Protein AF-A0A9D3SHR3-F1 (afdb_monomer_lite)

Structure (mmCIF, N/CA/C/O backbone):
data_AF-A0A9D3SHR3-F1
#
_entry.id   AF-A0A9D3SHR3-F1
#
loop_
_atom_site.group_PDB
_atom_site.id
_atom_site.type_symbol
_atom_site.label_atom_id
_atom_site.label_alt_id
_atom_site.label_comp_id
_atom_site.label_asym_id
_atom_site.label_entity_id
_atom_site.label_seq_id
_atom_site.pdbx_PDB_ins_code
_atom_site.Cartn_x
_atom_site.Cartn_y
_atom_site.Cartn_z
_atom_site.occupancy
_atom_site.B_iso_or_equiv
_atom_site.auth_seq_id
_atom_site.auth_comp_id
_atom_site.auth_asym_id
_atom_site.auth_atom_id
_atom_site.pdbx_PDB_model_num
ATOM 1 N N . MET A 1 1 ? -2.251 15.908 2.650 1.00 82.44 1 MET A N 1
ATOM 2 C CA . MET A 1 1 ? -2.630 16.667 1.434 1.00 82.44 1 MET A CA 1
ATOM 3 C C . MET A 1 1 ? -1.436 17.316 0.736 1.00 82.44 1 MET A C 1
ATOM 5 O O . MET A 1 1 ? -1.204 16.956 -0.406 1.00 82.44 1 MET A O 1
ATOM 9 N N . LEU A 1 2 ? -0.629 18.175 1.380 1.00 94.06 2 LEU A N 1
ATOM 10 C CA . LEU A 1 2 ? 0.533 18.807 0.715 1.00 94.06 2 LEU A CA 1
ATOM 11 C C . LEU A 1 2 ? 1.486 17.798 0.054 1.00 94.06 2 LEU A C 1
ATOM 13 O O . LEU A 1 2 ? 1.793 17.941 -1.122 1.00 94.06 2 LEU A O 1
ATOM 17 N N . LEU A 1 3 ? 1.843 16.717 0.758 1.00 93.25 3 LEU A N 1
ATOM 18 C CA . LEU A 1 3 ? 2.685 15.651 0.200 1.00 93.25 3 LEU A CA 1
ATOM 19 C C . LEU A 1 3 ? 2.121 15.030 -1.093 1.00 93.25 3 LEU A C 1
ATOM 21 O O . LEU A 1 3 ? 2.897 14.655 -1.962 1.00 93.25 3 LEU A O 1
ATOM 25 N N . ASN A 1 4 ? 0.791 14.948 -1.251 1.00 92.19 4 ASN A N 1
ATOM 26 C CA . ASN A 1 4 ? 0.182 14.416 -2.481 1.00 92.19 4 ASN A CA 1
ATOM 27 C C . ASN A 1 4 ? 0.402 15.347 -3.662 1.00 92.19 4 ASN A C 1
ATOM 29 O O . ASN A 1 4 ? 0.772 14.902 -4.742 1.00 92.19 4 ASN A O 1
ATOM 33 N N . ILE A 1 5 ? 0.159 16.639 -3.441 1.00 95.69 5 ILE A N 1
ATOM 34 C CA . ILE A 1 5 ? 0.345 17.664 -4.463 1.00 95.69 5 ILE A CA 1
ATOM 35 C C . ILE A 1 5 ? 1.819 17.685 -4.868 1.00 95.69 5 ILE A C 1
ATOM 37 O O . ILE A 1 5 ? 2.129 17.617 -6.054 1.00 95.69 5 ILE A O 1
ATOM 41 N N . THR A 1 6 ? 2.728 17.678 -3.889 1.00 96.75 6 THR A N 1
ATOM 42 C CA . THR A 1 6 ? 4.171 17.607 -4.134 1.00 96.75 6 THR A CA 1
ATOM 43 C C . THR A 1 6 ? 4.546 16.363 -4.936 1.00 96.75 6 THR A C 1
ATOM 45 O O . THR A 1 6 ? 5.255 16.485 -5.930 1.00 96.75 6 THR A O 1
ATOM 48 N N . TRP A 1 7 ? 4.044 15.181 -4.566 1.00 97.00 7 TRP A N 1
ATOM 49 C CA . TRP A 1 7 ? 4.300 13.952 -5.318 1.00 97.00 7 TRP A CA 1
ATOM 50 C C . TRP A 1 7 ? 3.860 14.064 -6.786 1.00 97.00 7 TRP A C 1
ATOM 52 O O . TRP A 1 7 ? 4.655 13.759 -7.674 1.00 97.00 7 TRP A O 1
ATOM 62 N N . LEU A 1 8 ? 2.641 14.548 -7.052 1.00 94.88 8 LEU A N 1
ATOM 63 C CA . LEU A 1 8 ? 2.126 14.714 -8.416 1.00 94.88 8 LEU A CA 1
ATOM 64 C C . LEU A 1 8 ? 2.980 15.685 -9.242 1.00 94.88 8 LEU A C 1
ATOM 66 O O . LEU A 1 8 ? 3.275 15.411 -10.405 1.00 94.88 8 LEU A O 1
ATOM 70 N N . LEU A 1 9 ? 3.413 16.797 -8.643 1.00 97.56 9 LEU A N 1
ATOM 71 C CA . LEU A 1 9 ? 4.279 17.772 -9.308 1.00 97.56 9 LEU A CA 1
ATOM 72 C C . LEU A 1 9 ? 5.661 17.185 -9.622 1.00 97.56 9 LEU A C 1
ATOM 74 O O . LEU A 1 9 ? 6.145 17.340 -10.743 1.00 97.56 9 LEU A O 1
ATOM 78 N N . LEU A 1 10 ? 6.272 16.471 -8.671 1.00 97.25 10 LEU A N 1
ATOM 79 C CA . LEU A 1 10 ? 7.572 15.817 -8.859 1.00 97.25 10 LEU A CA 1
ATOM 80 C C . LEU A 1 10 ? 7.507 14.721 -9.927 1.00 97.25 10 LEU A C 1
ATOM 82 O O . LEU A 1 10 ? 8.393 14.644 -10.778 1.00 97.25 10 LEU A O 1
ATOM 86 N N . TRP A 1 11 ? 6.442 13.914 -9.923 1.00 94.38 11 TRP A N 1
ATOM 87 C CA . TRP A 1 11 ? 6.195 12.902 -10.948 1.00 94.38 11 TRP A CA 1
ATOM 88 C C . TRP A 1 11 ? 6.056 13.533 -12.335 1.00 94.38 11 TRP A C 1
ATOM 90 O O . TRP A 1 11 ? 6.708 13.099 -13.283 1.00 94.38 11 TRP A O 1
ATOM 100 N N . ASN A 1 12 ? 5.266 14.606 -12.452 1.00 95.88 12 ASN A N 1
ATOM 101 C CA . ASN A 1 12 ? 5.092 15.336 -13.708 1.00 95.88 12 ASN A CA 1
ATOM 102 C C . ASN A 1 12 ? 6.416 15.924 -14.230 1.00 95.88 12 ASN A C 1
ATOM 104 O O . ASN A 1 12 ? 6.679 15.903 -15.430 1.00 95.88 12 ASN A O 1
ATOM 108 N N . GLN A 1 13 ? 7.286 16.392 -13.331 1.00 96.50 13 GLN A N 1
ATOM 109 C CA . GLN A 1 13 ? 8.633 16.874 -13.660 1.00 96.50 13 GLN A CA 1
ATOM 110 C C . GLN A 1 13 ? 9.664 15.751 -13.877 1.00 96.50 13 GLN A C 1
ATOM 112 O O . GLN A 1 13 ? 10.836 16.039 -14.112 1.00 96.50 13 GLN A O 1
ATOM 117 N N . LYS A 1 14 ? 9.252 14.477 -13.821 1.00 94.25 14 LYS A N 1
ATOM 118 C CA . LYS A 1 14 ? 10.105 13.282 -13.948 1.00 94.25 14 LYS A CA 1
ATOM 119 C C . LYS A 1 14 ? 11.202 13.157 -12.879 1.00 94.25 14 LYS A C 1
ATOM 121 O O . LYS A 1 14 ? 12.184 12.443 -13.070 1.00 94.25 14 LYS A O 1
ATOM 126 N N . LEU A 1 15 ? 11.028 13.803 -11.728 1.00 96.56 15 LEU A N 1
ATOM 127 C CA . LEU A 1 15 ? 11.925 13.696 -10.578 1.00 96.56 15 LEU A CA 1
ATOM 128 C C . LEU A 1 15 ? 11.562 12.454 -9.747 1.00 96.56 15 LEU A C 1
ATOM 130 O O . LEU A 1 15 ? 10.932 12.557 -8.694 1.00 96.56 15 LEU A O 1
ATOM 134 N N . MET A 1 16 ? 11.954 11.269 -10.230 1.00 96.38 16 MET A N 1
ATOM 135 C CA . MET A 1 16 ? 11.465 9.986 -9.695 1.00 96.38 16 MET A CA 1
ATOM 136 C C . MET A 1 16 ? 11.948 9.680 -8.274 1.00 96.38 16 MET A C 1
ATOM 138 O O . MET A 1 16 ? 11.146 9.280 -7.436 1.00 96.38 16 MET A O 1
ATOM 142 N N . ILE A 1 17 ? 13.221 9.942 -7.952 1.00 97.00 17 IL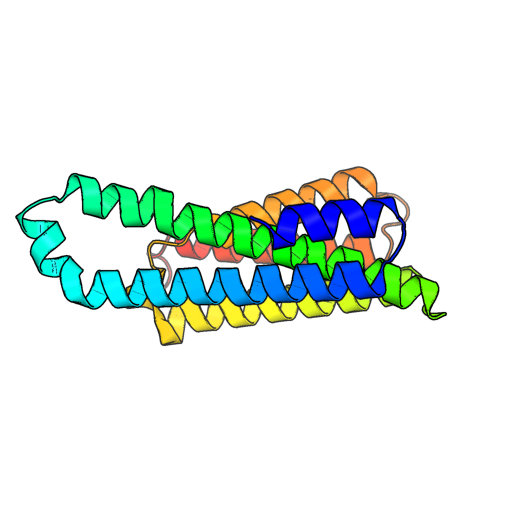E A N 1
ATOM 143 C CA . ILE A 1 17 ? 13.744 9.718 -6.591 1.00 97.00 17 ILE A CA 1
ATOM 144 C C . ILE A 1 17 ? 13.036 10.630 -5.565 1.00 97.00 17 ILE A C 1
ATOM 146 O O . ILE A 1 17 ? 12.510 10.110 -4.580 1.00 97.00 17 ILE A O 1
ATOM 150 N N . PRO A 1 18 ? 12.925 11.961 -5.776 1.00 97.06 18 PRO A N 1
ATOM 151 C CA . PRO A 1 18 ? 12.124 12.812 -4.892 1.00 97.06 18 PRO A CA 1
ATOM 152 C C . PRO A 1 18 ? 10.651 12.392 -4.798 1.00 97.06 18 PRO A C 1
ATOM 154 O O . PRO A 1 18 ? 10.064 12.442 -3.714 1.00 97.06 18 PRO A O 1
ATOM 157 N N . ALA A 1 19 ? 10.047 11.963 -5.912 1.00 97.31 19 ALA A N 1
ATOM 158 C CA . ALA A 1 19 ? 8.671 11.477 -5.931 1.00 97.31 19 ALA A CA 1
ATOM 159 C C . ALA A 1 19 ? 8.504 10.210 -5.073 1.00 97.31 19 ALA A C 1
ATOM 161 O O . ALA A 1 19 ? 7.527 10.110 -4.329 1.00 97.31 19 ALA A O 1
ATOM 162 N N . LEU A 1 20 ? 9.468 9.285 -5.121 1.00 97.31 20 LEU A N 1
ATOM 163 C CA . LEU A 1 20 ? 9.505 8.085 -4.285 1.00 97.31 20 LEU A CA 1
ATOM 164 C C . LEU A 1 20 ? 9.600 8.437 -2.795 1.00 97.31 20 LEU A C 1
ATOM 166 O O . LEU A 1 20 ? 8.847 7.892 -1.993 1.00 97.31 20 LEU A O 1
ATOM 170 N N . ILE A 1 21 ? 10.466 9.387 -2.424 1.00 97.38 21 ILE A N 1
ATOM 171 C CA . ILE A 1 21 ? 10.589 9.857 -1.034 1.00 97.38 21 ILE A CA 1
ATOM 172 C C . ILE A 1 21 ? 9.260 10.455 -0.550 1.00 97.38 21 ILE A C 1
ATOM 174 O O . ILE A 1 21 ? 8.805 10.142 0.550 1.00 97.38 21 ILE A O 1
ATOM 178 N N . CYS A 1 22 ? 8.599 11.277 -1.373 1.00 97.12 22 CYS A N 1
ATOM 179 C CA . CYS A 1 22 ? 7.294 11.844 -1.023 1.00 97.12 22 CYS A CA 1
ATOM 180 C C . CYS A 1 22 ? 6.229 10.761 -0.819 1.00 97.12 22 CYS A C 1
ATOM 182 O O . CYS A 1 22 ? 5.469 10.838 0.144 1.00 97.12 22 CYS A O 1
ATOM 184 N N . LEU A 1 23 ? 6.187 9.746 -1.685 1.00 97.44 23 LEU A N 1
ATOM 185 C CA . LEU A 1 23 ? 5.277 8.609 -1.543 1.00 97.44 23 LEU A CA 1
ATOM 186 C C . LEU A 1 23 ? 5.546 7.806 -0.265 1.00 97.44 23 LEU A C 1
ATOM 188 O O . LEU A 1 23 ? 4.609 7.544 0.485 1.00 97.44 23 LEU A O 1
ATOM 192 N N . ALA A 1 24 ? 6.810 7.517 0.051 1.00 96.50 24 ALA A N 1
ATOM 193 C CA . ALA A 1 24 ? 7.177 6.834 1.290 1.00 96.50 24 ALA A CA 1
ATOM 194 C C . ALA A 1 24 ? 6.717 7.611 2.540 1.00 96.50 24 ALA A C 1
ATOM 196 O O . ALA A 1 24 ? 6.196 7.019 3.485 1.00 96.50 24 ALA A O 1
ATOM 197 N N . LEU A 1 25 ? 6.827 8.946 2.533 1.00 97.06 25 LEU A N 1
ATOM 198 C CA . LEU A 1 25 ? 6.306 9.795 3.611 1.00 97.06 25 LEU A CA 1
ATOM 199 C C . LEU A 1 25 ? 4.770 9.771 3.692 1.00 97.06 25 LEU A C 1
ATOM 201 O O . LEU A 1 25 ? 4.215 9.787 4.792 1.00 97.06 25 LEU A O 1
ATOM 205 N N . ILE A 1 26 ? 4.066 9.718 2.555 1.00 96.75 26 ILE A N 1
ATOM 206 C CA . ILE A 1 26 ? 2.600 9.570 2.527 1.00 96.75 26 ILE A CA 1
ATOM 207 C C . ILE A 1 26 ? 2.193 8.240 3.161 1.00 96.75 26 ILE A C 1
ATOM 209 O O . ILE A 1 26 ? 1.304 8.220 4.012 1.00 96.75 26 ILE A O 1
ATOM 213 N N . VAL A 1 27 ? 2.860 7.148 2.791 1.00 95.81 27 VAL A N 1
ATOM 214 C CA . VAL A 1 27 ? 2.597 5.814 3.344 1.00 95.81 27 VAL A CA 1
ATOM 215 C C . VAL A 1 27 ? 2.850 5.801 4.849 1.00 95.81 27 VAL A C 1
ATOM 217 O O . VAL A 1 27 ? 1.967 5.433 5.623 1.00 95.81 27 VAL A O 1
ATOM 220 N N . PHE A 1 28 ? 4.014 6.293 5.282 1.00 94.69 28 PHE A N 1
ATOM 221 C CA . PHE A 1 28 ? 4.378 6.371 6.696 1.00 94.69 28 PHE A CA 1
ATOM 222 C C . PHE A 1 28 ? 3.355 7.168 7.515 1.00 94.69 28 PHE A C 1
ATOM 224 O O . PHE A 1 28 ? 2.861 6.697 8.539 1.00 94.69 28 PHE A O 1
ATOM 231 N N . THR A 1 29 ? 2.979 8.358 7.042 1.00 95.69 29 THR A N 1
ATOM 232 C CA . THR A 1 29 ? 1.983 9.188 7.734 1.00 95.69 29 THR A CA 1
ATOM 233 C C . THR A 1 29 ? 0.591 8.559 7.726 1.00 95.69 29 THR A C 1
ATOM 235 O O . THR A 1 29 ? -0.129 8.695 8.711 1.00 95.69 29 THR A O 1
ATOM 238 N N . SER A 1 30 ? 0.219 7.813 6.683 1.00 94.81 30 SER A N 1
ATOM 239 C CA . SER A 1 30 ? -1.061 7.095 6.629 1.00 94.81 30 SER A CA 1
ATOM 240 C C . SER A 1 30 ? -1.121 5.954 7.646 1.00 94.81 30 SER A C 1
ATOM 242 O O . SER A 1 30 ? -2.121 5.824 8.349 1.00 94.81 30 SER A O 1
ATOM 244 N N . TYR A 1 31 ? -0.040 5.186 7.819 1.00 91.50 31 TYR A N 1
ATOM 245 C CA . TYR A 1 31 ? 0.029 4.169 8.873 1.00 91.50 31 TYR A CA 1
ATOM 246 C C . TYR A 1 31 ? -0.028 4.774 10.281 1.00 91.50 31 TYR A C 1
ATOM 248 O O . TYR A 1 31 ? -0.719 4.234 11.146 1.00 91.50 31 TYR A O 1
ATOM 256 N N . LEU A 1 32 ? 0.608 5.931 10.508 1.00 93.44 32 LEU A N 1
ATOM 257 C CA . LEU A 1 32 ? 0.456 6.665 11.770 1.00 93.44 32 LEU A CA 1
ATOM 258 C C . LEU A 1 32 ? -0.996 7.098 12.012 1.00 93.44 32 LEU A C 1
ATOM 260 O O . LEU A 1 32 ? -1.475 6.997 13.139 1.00 93.44 32 LEU A O 1
ATOM 264 N N . LEU A 1 33 ? -1.718 7.542 10.978 1.00 94.00 33 LEU A N 1
ATOM 265 C CA . LEU A 1 33 ? -3.135 7.898 11.105 1.00 94.00 33 LEU A CA 1
ATOM 266 C C . LEU A 1 33 ? -4.001 6.696 11.497 1.00 94.00 33 LEU A C 1
ATOM 268 O O . LEU A 1 33 ? -4.876 6.848 12.350 1.00 94.00 33 LEU A O 1
ATOM 272 N N . ILE A 1 34 ? -3.744 5.508 10.935 1.00 91.44 34 ILE A N 1
ATOM 273 C CA . ILE A 1 34 ? -4.424 4.270 11.354 1.00 91.44 34 ILE A CA 1
ATOM 274 C C . ILE A 1 34 ? -4.130 3.997 12.829 1.00 91.44 34 ILE A C 1
ATOM 276 O O . ILE A 1 34 ? -5.058 3.819 13.615 1.00 91.44 34 ILE A O 1
ATOM 280 N N . PHE A 1 35 ? -2.855 4.037 13.223 1.00 90.25 35 PHE A N 1
ATOM 281 C CA . PHE A 1 35 ? -2.441 3.798 14.603 1.00 90.25 35 PHE A CA 1
ATOM 282 C C . PHE A 1 35 ? -3.129 4.753 15.589 1.00 90.25 35 PHE A C 1
ATOM 284 O O . PHE A 1 35 ? -3.775 4.302 16.536 1.00 90.25 35 PHE A O 1
ATOM 291 N N . PHE A 1 36 ? -3.063 6.065 15.350 1.00 92.00 36 PHE A N 1
ATOM 292 C CA . PHE A 1 36 ? -3.706 7.053 16.218 1.00 92.00 36 PHE A CA 1
ATOM 293 C C . PHE A 1 36 ? -5.232 6.921 16.226 1.00 92.00 36 PHE A C 1
ATOM 295 O O . PHE A 1 36 ? -5.844 7.082 17.282 1.00 92.00 36 PHE A O 1
ATOM 302 N N . SER A 1 37 ? -5.851 6.577 15.091 1.00 91.88 37 SER A N 1
ATOM 303 C CA . SER A 1 37 ? -7.290 6.300 15.027 1.00 91.88 37 SER A CA 1
ATOM 304 C C . SER A 1 37 ? -7.671 5.106 15.905 1.00 91.88 37 SER A C 1
ATOM 306 O O . SER A 1 37 ? -8.621 5.198 16.682 1.00 91.88 37 SER A O 1
ATOM 308 N N . CYS A 1 38 ? -6.911 4.011 15.846 1.00 88.44 38 CYS A N 1
ATOM 309 C CA . CYS A 1 38 ? -7.124 2.838 16.691 1.00 88.44 38 CYS A CA 1
ATOM 310 C C . CYS A 1 38 ? -6.931 3.158 18.182 1.00 88.44 38 CYS A C 1
ATOM 312 O O . CYS A 1 38 ? -7.771 2.777 18.996 1.00 88.44 38 CYS A O 1
ATOM 314 N N . VAL A 1 39 ? -5.870 3.886 18.551 1.00 89.62 39 VAL A N 1
ATOM 315 C CA . VAL A 1 39 ? -5.597 4.280 19.947 1.00 89.62 39 VAL A CA 1
ATOM 316 C C . VAL A 1 39 ? -6.698 5.185 20.502 1.00 89.62 39 VAL A C 1
ATOM 318 O O . VAL A 1 39 ? -7.206 4.938 21.596 1.00 89.62 39 VAL A O 1
ATOM 321 N N . GLY A 1 40 ? -7.121 6.201 19.745 1.00 89.62 40 GLY A N 1
ATOM 322 C CA . GLY 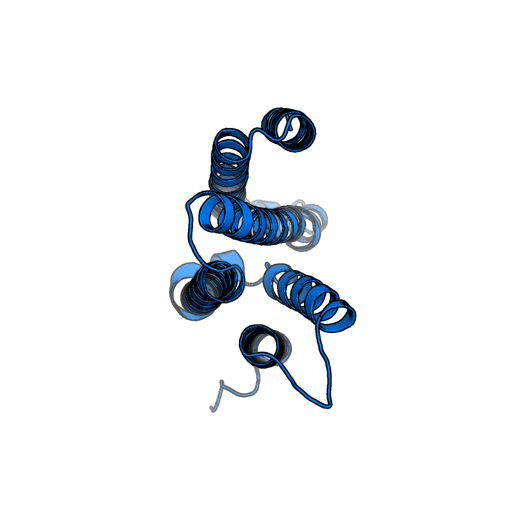A 1 40 ? -8.213 7.087 20.156 1.00 89.62 40 GLY A CA 1
ATOM 323 C C . GLY A 1 40 ? -9.529 6.331 20.343 1.00 89.62 40 GLY A C 1
ATOM 324 O O . GLY A 1 40 ? -10.261 6.569 21.307 1.00 89.62 40 GLY A O 1
ATOM 325 N N . LEU A 1 41 ? -9.801 5.357 19.472 1.00 88.75 41 LEU A N 1
ATOM 326 C CA . LEU A 1 41 ? -10.995 4.528 19.575 1.00 88.75 41 LEU A CA 1
ATOM 327 C C . LEU A 1 41 ? -10.954 3.575 20.769 1.00 88.75 41 LEU A C 1
ATOM 329 O O . LEU A 1 41 ? -11.989 3.325 21.377 1.00 88.75 41 LEU A O 1
ATOM 333 N N . GLN A 1 42 ? -9.780 3.081 21.156 1.00 86.62 42 GLN A N 1
ATOM 334 C CA . GLN A 1 42 ? -9.651 2.322 22.398 1.00 86.62 42 GLN A CA 1
ATOM 335 C C . GLN A 1 42 ? -9.935 3.172 23.634 1.00 86.62 42 GLN A C 1
ATOM 337 O O . GLN A 1 42 ? -10.625 2.711 24.540 1.00 86.62 42 GLN A O 1
ATOM 342 N N . ALA A 1 43 ? -9.436 4.407 23.665 1.00 89.75 43 ALA A N 1
ATOM 343 C CA . ALA A 1 43 ? -9.619 5.298 24.805 1.00 89.75 43 ALA A CA 1
ATOM 344 C C . ALA A 1 43 ? -11.087 5.724 24.993 1.00 89.75 43 ALA A C 1
ATOM 346 O O . ALA A 1 43 ? -11.556 5.842 26.123 1.00 89.75 43 ALA A O 1
ATOM 347 N N . HIS A 1 44 ? -11.826 5.928 23.896 1.00 91.25 44 HIS A N 1
ATOM 348 C CA . HIS A 1 44 ? -13.178 6.503 23.934 1.00 91.25 44 HIS A CA 1
ATOM 349 C C . HIS A 1 44 ? -14.293 5.564 23.448 1.00 91.25 44 HIS A C 1
ATOM 351 O O . HIS A 1 44 ? -15.467 5.932 23.485 1.00 91.25 44 HIS A O 1
ATOM 357 N N . GLY A 1 45 ? -13.968 4.340 23.028 1.00 87.19 45 GLY A N 1
ATOM 358 C CA . GLY A 1 45 ? -14.906 3.424 22.373 1.00 87.19 45 GLY A CA 1
ATOM 359 C C . GLY A 1 45 ? -16.097 3.022 23.239 1.00 87.19 45 GLY A C 1
ATOM 360 O O . GLY A 1 45 ? -17.219 2.968 22.742 1.00 87.19 45 GLY A O 1
ATOM 361 N N . ALA A 1 46 ? -15.895 2.802 24.543 1.00 90.81 46 ALA A N 1
ATOM 362 C CA . ALA A 1 46 ? -16.989 2.466 25.461 1.00 90.81 46 ALA A CA 1
ATOM 363 C C . ALA A 1 46 ? -17.996 3.619 25.604 1.00 90.81 46 ALA A C 1
ATOM 365 O O . ALA A 1 46 ? -19.207 3.396 25.575 1.00 90.81 46 ALA A O 1
ATOM 366 N N . TRP A 1 47 ? -17.493 4.853 25.698 1.00 94.50 47 TRP A N 1
ATOM 367 C CA . TRP A 1 47 ? -18.326 6.049 25.781 1.00 94.50 47 TRP A CA 1
ATOM 368 C C . TRP A 1 47 ? -19.069 6.307 24.465 1.00 94.50 47 TRP A C 1
ATOM 370 O O . TRP A 1 47 ? -20.275 6.554 24.486 1.00 94.50 47 TRP A O 1
ATOM 380 N N . LEU A 1 48 ? -18.385 6.163 23.323 1.00 91.88 48 LEU A N 1
ATOM 381 C CA . LEU A 1 48 ? -18.991 6.277 21.993 1.00 91.88 48 LEU A CA 1
ATOM 382 C C . LEU A 1 48 ? -20.076 5.223 21.774 1.00 91.88 48 LEU A C 1
ATOM 384 O O . LEU A 1 48 ? -21.147 5.546 21.279 1.00 91.88 48 LEU A O 1
ATOM 388 N N . LYS A 1 49 ? -19.856 3.979 22.205 1.00 91.75 49 LYS A N 1
ATOM 389 C CA . LYS A 1 49 ? -20.856 2.912 22.077 1.00 91.75 49 LYS A CA 1
ATOM 390 C C . LYS A 1 49 ? -22.150 3.227 22.832 1.00 91.75 49 LYS A C 1
ATOM 392 O O . LYS A 1 49 ? -23.220 2.858 22.361 1.00 91.75 49 LYS A O 1
ATOM 397 N N . GLN A 1 50 ? -22.053 3.882 23.990 1.00 95.12 50 GLN A N 1
ATOM 398 C CA . GLN A 1 50 ? -23.213 4.234 24.814 1.00 95.12 50 GLN A CA 1
ATOM 399 C C . GLN A 1 50 ? -23.924 5.504 24.332 1.00 95.12 50 GLN A C 1
ATOM 401 O O . GLN A 1 50 ? -25.150 5.541 24.332 1.00 95.12 50 GLN A O 1
ATOM 406 N N . ASN A 1 51 ? -23.170 6.530 23.926 1.00 95.62 51 ASN A N 1
ATOM 407 C CA . ASN A 1 51 ? -23.722 7.863 23.657 1.00 95.62 51 ASN A CA 1
ATOM 408 C C . ASN A 1 51 ? -23.898 8.158 22.157 1.00 95.62 51 ASN A C 1
ATOM 410 O O . ASN A 1 51 ? -24.831 8.860 21.780 1.00 95.62 51 ASN A O 1
ATOM 414 N N . HIS A 1 52 ? -23.032 7.611 21.298 1.00 94.69 52 HIS A N 1
ATOM 415 C CA . HIS A 1 52 ? -22.978 7.899 19.858 1.00 94.69 52 HIS A CA 1
ATOM 416 C C . HIS A 1 52 ? -22.665 6.639 19.018 1.00 94.69 52 HIS A C 1
ATOM 418 O O . HIS A 1 52 ? -21.639 6.574 18.333 1.00 94.69 52 HIS A O 1
ATOM 424 N N . PRO A 1 53 ? -23.533 5.608 19.037 1.00 91.69 53 PRO A N 1
ATOM 425 C CA . PRO A 1 53 ? -23.275 4.343 18.340 1.00 91.69 53 PRO A CA 1
ATOM 426 C C . PRO A 1 53 ? -23.177 4.501 16.813 1.00 91.69 53 PRO A C 1
ATOM 428 O O . PRO A 1 53 ? -22.432 3.763 16.166 1.00 91.69 53 PRO A O 1
ATOM 431 N N . THR A 1 54 ? -23.881 5.477 16.233 1.00 93.62 54 THR A N 1
ATOM 432 C CA . THR A 1 54 ? -23.779 5.800 14.802 1.00 93.62 54 THR A CA 1
ATOM 433 C C . THR A 1 54 ? -22.398 6.345 14.452 1.00 93.62 54 THR A C 1
ATOM 435 O O . THR A 1 54 ? -21.796 5.894 13.482 1.00 93.62 54 THR A O 1
ATOM 438 N N . ASP A 1 55 ? -21.855 7.250 15.269 1.00 92.56 55 ASP A N 1
ATOM 439 C CA . ASP A 1 55 ? -20.525 7.823 15.039 1.00 92.56 55 ASP A CA 1
ATOM 440 C C . ASP A 1 55 ? -19.444 6.751 15.181 1.00 92.56 55 ASP A C 1
ATOM 442 O O . ASP A 1 55 ? -18.518 6.690 14.373 1.00 92.56 55 ASP A O 1
ATOM 446 N N . LEU A 1 56 ? -19.603 5.840 16.148 1.00 90.69 56 LEU A N 1
ATOM 447 C CA . LEU A 1 56 ? -18.741 4.670 16.293 1.00 90.69 56 LEU A CA 1
ATOM 448 C C . LEU A 1 56 ? -18.743 3.802 15.023 1.00 90.69 56 LEU A C 1
ATOM 450 O O . LEU A 1 56 ? -17.680 3.411 14.539 1.00 90.69 56 LEU A O 1
ATOM 454 N N . CYS A 1 57 ? -19.922 3.541 14.452 1.00 89.69 57 CYS A N 1
ATOM 455 C CA . CYS A 1 57 ? -20.054 2.821 13.186 1.00 89.69 57 CYS A CA 1
ATOM 456 C C . CYS A 1 57 ? -19.356 3.563 12.034 1.00 89.69 57 CYS A C 1
ATOM 458 O O . CYS A 1 57 ? -18.571 2.960 11.302 1.00 89.69 57 CYS A O 1
ATOM 460 N N . CYS A 1 58 ? -19.560 4.878 11.908 1.00 92.12 58 CYS A N 1
ATOM 461 C CA . CYS A 1 58 ? -18.895 5.706 10.901 1.00 92.12 58 CYS A CA 1
ATOM 462 C C . CYS A 1 58 ? -17.365 5.680 11.039 1.00 92.12 58 CYS A C 1
ATOM 464 O O . CYS A 1 58 ? -16.657 5.619 10.033 1.00 92.12 58 CYS A O 1
ATOM 466 N N . ILE A 1 59 ? -16.832 5.684 12.264 1.00 91.50 59 ILE A N 1
ATOM 467 C CA . ILE A 1 59 ? -15.386 5.588 12.498 1.00 91.50 59 ILE A CA 1
ATOM 468 C C . ILE A 1 59 ? -14.845 4.248 11.985 1.00 91.50 59 ILE A C 1
ATOM 470 O O . ILE A 1 59 ? -13.853 4.237 11.253 1.00 91.50 59 ILE A O 1
ATOM 474 N N . TYR A 1 60 ? -15.505 3.135 12.313 1.00 87.44 60 TYR A N 1
ATOM 475 C CA . TYR A 1 60 ? -15.093 1.814 11.834 1.00 87.44 60 TYR A CA 1
ATOM 476 C C . TYR A 1 60 ? -15.217 1.690 10.311 1.00 87.44 60 TYR A C 1
ATOM 478 O O . TYR A 1 60 ? -14.243 1.377 9.627 1.00 87.44 60 TYR A O 1
ATOM 486 N N . VAL A 1 61 ? -16.403 1.952 9.760 1.00 88.50 61 VAL A N 1
ATOM 487 C CA . VAL A 1 61 ? -16.734 1.643 8.360 1.00 88.50 61 VAL A CA 1
ATOM 488 C C . VAL A 1 61 ? -16.170 2.669 7.382 1.00 88.50 61 VAL A C 1
ATOM 490 O O . VAL A 1 61 ? -15.754 2.289 6.294 1.00 88.50 61 VAL A O 1
ATOM 493 N N . LEU A 1 62 ? -16.133 3.956 7.739 1.00 92.50 62 LEU A N 1
ATOM 494 C CA . LEU A 1 62 ? -15.715 5.018 6.818 1.00 92.50 62 LEU A CA 1
ATOM 495 C C . LEU A 1 62 ? -14.309 5.524 7.122 1.00 92.50 62 LEU A C 1
ATOM 497 O O . LEU A 1 62 ? -13.475 5.571 6.222 1.00 92.50 62 LEU A O 1
ATOM 501 N N . VAL A 1 63 ? -14.019 5.894 8.372 1.00 93.38 63 VAL A N 1
ATOM 502 C CA . VAL A 1 63 ? -12.750 6.568 8.697 1.00 93.38 63 VAL A CA 1
ATOM 503 C C . VAL A 1 63 ? -11.577 5.596 8.616 1.00 93.38 63 VAL A C 1
ATOM 505 O O . VAL A 1 63 ? -10.666 5.804 7.818 1.00 93.38 63 VAL A O 1
ATOM 508 N N . GLN A 1 64 ? -11.595 4.513 9.394 1.00 93.25 64 GLN A N 1
ATOM 509 C CA . GLN A 1 64 ? -10.474 3.569 9.442 1.00 93.25 64 GLN A CA 1
ATOM 510 C C . GLN A 1 64 ? -10.275 2.849 8.106 1.00 93.25 64 GLN A C 1
ATOM 512 O O . GLN A 1 64 ? -9.156 2.785 7.600 1.00 93.25 64 GLN A O 1
ATOM 517 N N . ASN A 1 65 ? -11.361 2.380 7.489 1.00 94.25 65 ASN A N 1
ATOM 518 C CA . ASN A 1 65 ? -11.312 1.766 6.162 1.00 94.25 65 ASN A CA 1
ATOM 519 C C . ASN A 1 65 ? -10.914 2.759 5.062 1.00 94.25 65 ASN A C 1
ATOM 521 O O . ASN A 1 65 ? -10.214 2.371 4.127 1.00 94.25 65 ASN A O 1
ATOM 525 N N . GLY A 1 66 ? -11.310 4.030 5.154 1.00 95.44 66 GLY A N 1
ATOM 526 C CA . GLY A 1 66 ? -10.892 5.071 4.214 1.00 95.44 66 GLY A CA 1
ATOM 527 C C . GLY A 1 66 ? -9.392 5.346 4.296 1.00 95.44 66 GLY A C 1
ATOM 528 O O . GLY A 1 66 ? -8.708 5.354 3.271 1.00 95.44 66 GLY A O 1
ATOM 529 N N . ILE A 1 67 ? -8.856 5.487 5.513 1.00 95.25 67 ILE A N 1
ATOM 530 C CA . ILE A 1 67 ? -7.412 5.655 5.730 1.00 95.25 67 ILE A CA 1
ATOM 531 C C . ILE A 1 67 ? -6.659 4.413 5.243 1.00 95.25 67 ILE A C 1
ATOM 533 O O . ILE A 1 67 ? -5.666 4.558 4.538 1.00 95.25 67 ILE A O 1
ATOM 537 N N . ALA A 1 68 ? -7.137 3.205 5.552 1.00 95.25 68 ALA A N 1
ATOM 538 C CA . ALA A 1 68 ? -6.506 1.966 5.105 1.00 95.25 68 ALA A CA 1
ATOM 539 C C . ALA A 1 68 ? -6.526 1.807 3.582 1.00 95.25 68 ALA A C 1
ATOM 541 O O . ALA A 1 68 ? -5.494 1.498 2.998 1.00 95.25 68 ALA A O 1
ATOM 542 N N . THR A 1 69 ? -7.650 2.120 2.929 1.00 97.06 69 THR A N 1
ATOM 543 C CA . THR A 1 69 ? -7.754 2.147 1.459 1.00 97.06 69 THR A CA 1
ATOM 544 C C . THR A 1 69 ? -6.664 3.033 0.869 1.00 97.06 69 THR A C 1
ATOM 546 O O . THR A 1 69 ? -5.945 2.645 -0.052 1.00 97.06 69 THR A O 1
ATOM 549 N N . TYR A 1 70 ? -6.532 4.236 1.424 1.00 96.75 70 TYR A N 1
ATOM 550 C CA . TYR A 1 70 ? -5.583 5.225 0.952 1.00 96.75 70 TYR A CA 1
ATOM 551 C C . TYR A 1 70 ? -4.125 4.834 1.249 1.00 96.75 70 TYR A C 1
ATOM 553 O O . TYR A 1 70 ? -3.262 4.983 0.381 1.00 96.75 70 TYR A O 1
ATOM 561 N N . ALA A 1 71 ? -3.849 4.269 2.427 1.00 96.56 71 ALA A N 1
ATOM 562 C CA . ALA A 1 71 ? -2.542 3.726 2.787 1.00 96.56 71 ALA A CA 1
ATOM 563 C C . ALA A 1 71 ? -2.129 2.617 1.809 1.00 96.56 71 ALA A C 1
ATOM 565 O O . ALA A 1 71 ? -1.085 2.721 1.175 1.00 96.56 71 ALA A O 1
ATOM 566 N N . THR A 1 72 ? -2.987 1.619 1.584 1.00 97.50 72 THR A N 1
ATOM 567 C CA . THR A 1 72 ? -2.714 0.515 0.654 1.00 97.50 72 THR A CA 1
ATOM 568 C C . THR A 1 72 ? -2.497 1.011 -0.775 1.00 97.50 72 THR A C 1
ATOM 570 O O . THR A 1 72 ? -1.539 0.606 -1.433 1.00 97.50 72 THR A O 1
ATOM 573 N N . TRP A 1 73 ? -3.337 1.929 -1.261 1.00 97.69 73 TRP A N 1
ATOM 574 C CA . TRP A 1 73 ? -3.184 2.491 -2.604 1.00 97.69 73 TRP A CA 1
ATOM 575 C C . TRP A 1 73 ? -1.860 3.245 -2.772 1.00 97.69 73 TRP A C 1
ATOM 577 O O . TRP A 1 73 ? -1.163 3.085 -3.774 1.00 97.69 73 TRP A O 1
ATOM 587 N N . THR A 1 74 ? -1.487 4.058 -1.784 1.00 97.25 74 THR A N 1
ATOM 588 C CA . THR A 1 74 ? -0.239 4.832 -1.830 1.00 97.25 74 THR A CA 1
ATOM 589 C C . THR A 1 74 ? 0.995 3.959 -1.644 1.00 97.25 74 THR A C 1
ATOM 591 O O . THR A 1 74 ? 2.021 4.237 -2.262 1.00 97.25 74 THR A O 1
ATOM 594 N N . THR A 1 75 ? 0.897 2.855 -0.907 1.00 97.94 75 THR A N 1
ATOM 595 C CA . THR A 1 75 ? 1.928 1.815 -0.855 1.00 97.94 75 THR A CA 1
ATOM 596 C C . THR A 1 75 ? 2.155 1.196 -2.229 1.00 97.94 75 THR A C 1
ATOM 598 O O . THR A 1 75 ? 3.283 1.183 -2.717 1.00 97.94 75 THR A O 1
ATOM 601 N N . ILE A 1 76 ? 1.089 0.801 -2.929 1.00 98.06 76 ILE A N 1
ATOM 602 C CA . ILE A 1 76 ? 1.194 0.275 -4.297 1.00 98.06 76 ILE A CA 1
ATOM 603 C C . ILE A 1 76 ? 1.813 1.322 -5.237 1.00 98.06 76 ILE A C 1
ATOM 605 O O . ILE A 1 76 ? 2.724 1.003 -6.000 1.00 98.06 76 ILE A O 1
ATOM 609 N N . ALA A 1 77 ? 1.396 2.589 -5.147 1.00 97.62 77 ALA A N 1
ATOM 610 C CA . ALA A 1 77 ? 2.005 3.675 -5.916 1.00 97.62 77 ALA A CA 1
ATOM 611 C C . ALA A 1 77 ? 3.502 3.863 -5.592 1.00 97.62 77 ALA A C 1
ATOM 613 O O . ALA A 1 77 ? 4.297 4.120 -6.497 1.00 97.62 77 ALA A O 1
ATOM 614 N N . THR A 1 78 ? 3.899 3.697 -4.325 1.00 98.31 78 THR A N 1
ATOM 615 C CA . THR A 1 78 ? 5.303 3.725 -3.876 1.00 98.31 78 THR A CA 1
ATOM 616 C C . THR A 1 78 ? 6.105 2.615 -4.542 1.00 98.31 78 THR A C 1
ATOM 618 O O . THR A 1 78 ? 7.168 2.883 -5.094 1.00 98.31 78 THR A O 1
ATOM 621 N N . LEU A 1 79 ? 5.578 1.390 -4.560 1.00 98.19 79 LEU A N 1
ATOM 622 C CA . LEU A 1 79 ? 6.231 0.232 -5.170 1.00 98.19 79 LEU A CA 1
ATOM 623 C C . LEU A 1 79 ? 6.330 0.347 -6.696 1.00 98.19 79 LEU A C 1
ATOM 625 O O . LEU A 1 79 ? 7.351 -0.032 -7.270 1.00 98.19 79 LEU A O 1
ATOM 629 N N . LEU A 1 80 ? 5.321 0.919 -7.358 1.00 96.88 80 LEU A N 1
ATOM 630 C CA . LEU A 1 80 ? 5.382 1.232 -8.789 1.00 96.88 80 LEU A CA 1
ATOM 631 C C . LEU A 1 80 ? 6.452 2.289 -9.089 1.00 96.88 80 LEU A C 1
ATOM 633 O O . LEU A 1 80 ? 7.230 2.137 -10.029 1.00 96.88 80 LEU A O 1
ATOM 637 N N . ASN A 1 81 ? 6.533 3.345 -8.277 1.00 97.81 81 ASN A N 1
ATOM 638 C CA . ASN A 1 81 ? 7.567 4.370 -8.421 1.00 97.81 81 ASN A CA 1
ATOM 639 C C . ASN A 1 81 ? 8.966 3.790 -8.155 1.00 97.81 81 ASN A C 1
ATOM 641 O O . ASN A 1 81 ? 9.903 4.058 -8.903 1.00 97.81 81 ASN A O 1
ATOM 645 N N . LEU A 1 82 ? 9.094 2.909 -7.160 1.00 97.75 82 LEU A N 1
ATOM 646 C CA . LEU A 1 82 ? 10.327 2.173 -6.894 1.00 97.75 82 LEU A CA 1
ATOM 647 C C . LEU A 1 82 ? 10.759 1.344 -8.109 1.00 97.75 82 LEU A C 1
ATOM 649 O O . LEU A 1 82 ? 11.932 1.386 -8.463 1.00 97.75 82 LEU A O 1
ATOM 653 N N . THR A 1 83 ? 9.835 0.650 -8.786 1.00 97.38 83 THR A N 1
ATOM 654 C CA . THR A 1 83 ? 10.146 -0.069 -10.033 1.00 97.38 83 THR A CA 1
ATOM 655 C C . THR A 1 83 ? 10.762 0.868 -11.074 1.00 97.38 83 THR A C 1
ATOM 657 O O . THR A 1 83 ? 11.791 0.530 -11.652 1.00 97.38 83 THR A O 1
ATOM 660 N N . VAL A 1 84 ? 10.186 2.060 -11.272 1.00 96.94 84 VAL A N 1
ATOM 661 C CA . VAL A 1 84 ? 10.715 3.070 -12.208 1.00 96.94 84 VAL A CA 1
ATOM 662 C C . VAL A 1 84 ? 12.104 3.553 -11.787 1.00 96.94 84 VAL A C 1
ATOM 664 O O . VAL A 1 84 ? 13.005 3.647 -12.616 1.00 96.94 84 VAL A O 1
ATOM 667 N N . VAL A 1 85 ? 12.311 3.841 -10.500 1.00 97.31 85 VAL A N 1
ATOM 668 C CA . VAL A 1 85 ? 13.617 4.269 -9.980 1.00 97.31 85 VAL A CA 1
ATOM 669 C C . VAL A 1 85 ? 14.675 3.178 -10.164 1.00 97.31 85 VAL A C 1
ATOM 671 O O . VAL A 1 85 ? 15.800 3.494 -10.543 1.00 97.31 85 VAL A O 1
ATOM 674 N N . LEU A 1 86 ? 14.346 1.908 -9.918 1.00 96.94 86 LEU A N 1
ATOM 675 C CA . LEU A 1 86 ? 15.274 0.789 -10.107 1.00 96.94 86 LEU A CA 1
ATOM 676 C C . LEU A 1 86 ? 15.638 0.592 -11.584 1.00 96.94 86 LEU A C 1
ATOM 678 O O . LEU A 1 86 ? 16.811 0.386 -11.890 1.00 96.94 86 LEU A O 1
ATOM 682 N N . ASP A 1 87 ? 14.661 0.709 -12.485 1.00 95.38 87 ASP A N 1
ATOM 683 C CA . ASP A 1 87 ? 14.863 0.604 -13.935 1.00 95.38 87 ASP A CA 1
ATOM 684 C C . ASP A 1 87 ? 15.809 1.698 -14.462 1.00 95.38 87 ASP A C 1
ATOM 686 O O . ASP A 1 87 ? 16.809 1.413 -15.123 1.00 95.38 87 ASP A O 1
ATOM 690 N N . ILE A 1 88 ? 15.594 2.954 -14.049 1.00 93.19 88 ILE A N 1
ATOM 691 C CA . ILE A 1 88 ? 16.482 4.080 -14.396 1.00 93.19 88 ILE A CA 1
ATOM 692 C C . ILE A 1 88 ? 17.909 3.867 -13.853 1.00 93.19 88 ILE A C 1
ATOM 694 O O . ILE A 1 88 ? 18.875 4.335 -14.454 1.00 93.19 88 ILE A O 1
ATOM 698 N N . ASN A 1 89 ? 18.067 3.133 -12.747 1.00 87.19 89 ASN A N 1
ATOM 699 C CA . ASN A 1 89 ? 19.361 2.808 -12.139 1.00 87.19 89 ASN A CA 1
ATOM 700 C C . ASN A 1 89 ? 19.973 1.491 -12.658 1.00 87.19 89 ASN A C 1
ATOM 702 O O . ASN A 1 89 ? 20.744 0.842 -11.953 1.00 87.19 89 ASN A O 1
ATOM 706 N N . SER A 1 90 ? 19.704 1.130 -13.917 1.00 90.56 90 SER A N 1
ATOM 707 C CA . SER A 1 90 ? 20.314 -0.002 -14.642 1.00 90.56 90 SER A CA 1
ATOM 708 C C . SER A 1 90 ? 19.824 -1.403 -14.249 1.00 90.56 90 SER A C 1
ATOM 710 O O . SER A 1 90 ? 20.424 -2.398 -14.662 1.00 90.56 90 SER A O 1
ATOM 712 N N . MET A 1 91 ? 18.741 -1.528 -13.478 1.00 95.12 91 MET A N 1
ATOM 713 C CA . MET A 1 91 ? 18.087 -2.823 -13.270 1.00 95.12 91 MET A CA 1
ATOM 714 C C . MET A 1 91 ? 17.179 -3.144 -14.460 1.00 95.12 91 MET A C 1
ATOM 716 O O . MET A 1 91 ? 16.509 -2.260 -14.970 1.00 95.12 91 MET A O 1
ATOM 720 N N . SER A 1 92 ? 17.099 -4.406 -14.897 1.00 95.88 92 SER A N 1
ATOM 721 C CA . SER A 1 92 ? 16.135 -4.756 -15.949 1.00 95.88 92 SER A CA 1
ATOM 722 C C . SER A 1 92 ? 14.688 -4.543 -15.468 1.00 95.88 92 SER A C 1
ATOM 724 O O . SER A 1 92 ? 14.397 -4.857 -14.305 1.00 95.88 92 SER A O 1
ATOM 726 N N . PRO A 1 93 ? 13.751 -4.119 -16.343 1.00 92.88 93 PRO A N 1
ATOM 727 C CA . PRO A 1 93 ? 12.355 -3.884 -15.965 1.00 92.88 93 PRO A CA 1
ATOM 728 C C . PRO A 1 93 ? 11.718 -5.089 -15.265 1.00 92.88 93 PRO A C 1
ATOM 730 O O . PRO A 1 93 ? 11.009 -4.960 -14.265 1.00 92.88 93 PRO A O 1
ATOM 733 N N . THR A 1 94 ? 12.030 -6.296 -15.746 1.00 94.38 94 THR A N 1
ATOM 734 C CA . THR A 1 94 ? 11.525 -7.541 -15.166 1.00 94.38 94 THR A CA 1
ATOM 735 C C . THR A 1 94 ? 12.033 -7.743 -13.741 1.00 94.38 94 THR A C 1
ATOM 737 O O . THR A 1 94 ? 11.254 -8.147 -12.882 1.00 94.38 94 THR A O 1
ATOM 740 N N . ASN A 1 95 ? 13.309 -7.463 -13.457 1.00 96.75 95 ASN A N 1
ATOM 741 C CA . ASN A 1 95 ? 13.866 -7.604 -12.109 1.00 96.75 95 ASN A CA 1
ATOM 742 C C . ASN A 1 95 ? 13.356 -6.502 -11.174 1.00 96.75 95 ASN A C 1
ATOM 744 O O . ASN A 1 95 ? 12.966 -6.810 -10.051 1.00 96.75 95 ASN A O 1
ATOM 748 N N . ALA A 1 96 ? 13.267 -5.260 -11.653 1.00 97.12 96 ALA A N 1
ATOM 749 C CA . ALA A 1 96 ? 12.732 -4.136 -10.890 1.00 97.12 96 ALA A CA 1
ATOM 750 C C . ALA A 1 96 ? 11.284 -4.388 -10.438 1.00 97.12 96 ALA A C 1
ATOM 752 O O . ALA A 1 96 ? 10.946 -4.193 -9.270 1.00 97.12 96 ALA A O 1
ATOM 753 N N . ALA A 1 97 ? 10.435 -4.901 -11.332 1.00 96.06 97 ALA A N 1
ATOM 754 C CA . ALA A 1 97 ? 9.062 -5.258 -10.988 1.00 96.06 97 ALA A CA 1
ATOM 755 C C . ALA A 1 97 ? 8.988 -6.494 -10.073 1.00 96.06 97 ALA A C 1
ATOM 757 O O . ALA A 1 97 ? 8.135 -6.540 -9.191 1.00 96.06 97 ALA A O 1
ATOM 758 N N . THR A 1 98 ? 9.896 -7.470 -10.216 1.00 97.00 98 THR A N 1
ATOM 759 C CA . THR A 1 98 ? 9.991 -8.592 -9.265 1.00 97.00 98 THR A CA 1
ATOM 760 C C . THR A 1 98 ? 10.307 -8.098 -7.852 1.00 97.00 98 THR A C 1
ATOM 762 O O . THR A 1 98 ? 9.667 -8.554 -6.912 1.00 97.00 98 THR A O 1
ATOM 765 N N . VAL A 1 99 ? 11.238 -7.149 -7.688 1.00 97.94 99 VAL A N 1
ATOM 766 C CA . VAL A 1 99 ? 11.552 -6.556 -6.375 1.00 97.94 99 VAL A CA 1
ATOM 767 C C . VAL A 1 99 ? 10.302 -5.931 -5.755 1.00 97.94 99 VAL A C 1
ATOM 769 O O . VAL A 1 99 ? 9.967 -6.245 -4.615 1.00 97.94 99 VAL A O 1
ATOM 772 N N . SER A 1 100 ? 9.570 -5.113 -6.514 1.00 97.75 100 SER A N 1
ATOM 773 C CA . SER A 1 100 ? 8.335 -4.490 -6.028 1.00 97.75 100 SER A CA 1
ATOM 774 C C . SER A 1 100 ? 7.237 -5.507 -5.690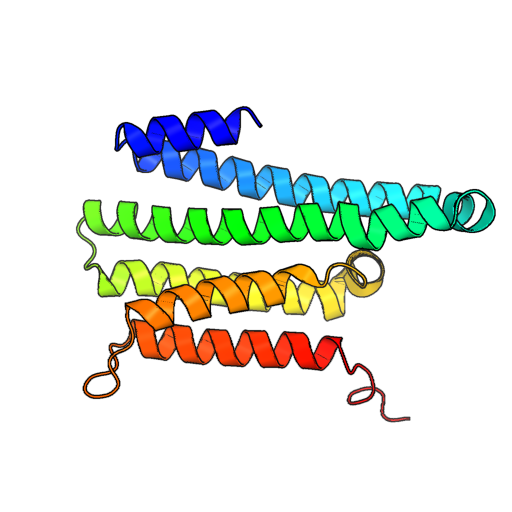 1.00 97.75 100 SER A C 1
ATOM 776 O O . SER A 1 100 ? 6.551 -5.337 -4.687 1.00 97.75 100 SER A O 1
ATOM 778 N N . LEU A 1 101 ? 7.089 -6.591 -6.459 1.00 97.56 101 LEU A N 1
ATOM 779 C CA . LEU A 1 101 ? 6.136 -7.668 -6.149 1.00 97.56 101 LEU A CA 1
ATOM 780 C C . LEU A 1 101 ? 6.537 -8.472 -4.905 1.00 97.56 101 LEU A C 1
ATOM 782 O O . LEU A 1 101 ? 5.668 -8.828 -4.114 1.00 97.56 101 LEU A O 1
ATOM 786 N N . CYS A 1 102 ? 7.833 -8.721 -4.691 1.00 98.19 102 CYS A N 1
ATOM 787 C CA . CYS A 1 102 ? 8.332 -9.337 -3.460 1.00 98.19 102 CYS A CA 1
ATOM 788 C C . CYS A 1 102 ? 8.047 -8.463 -2.234 1.00 98.19 102 CYS A C 1
ATOM 790 O O . CYS A 1 102 ? 7.647 -8.985 -1.196 1.00 98.19 102 CYS A O 1
ATOM 792 N N . LEU A 1 103 ? 8.234 -7.144 -2.351 1.00 98.12 103 LEU A N 1
ATOM 793 C CA . LEU A 1 103 ? 7.909 -6.202 -1.280 1.00 98.12 103 LEU A CA 1
ATOM 794 C C . LEU A 1 103 ? 6.405 -6.170 -1.003 1.00 98.12 103 LEU A C 1
ATOM 796 O O . LEU A 1 103 ? 6.017 -6.267 0.156 1.00 98.12 103 LEU A O 1
ATOM 800 N N . LEU A 1 104 ? 5.565 -6.138 -2.044 1.00 97.94 104 LEU A N 1
ATOM 801 C CA . LEU A 1 104 ? 4.114 -6.219 -1.870 1.00 97.94 104 LEU A CA 1
ATOM 802 C C . LEU A 1 104 ? 3.716 -7.526 -1.172 1.00 97.94 104 LEU A C 1
ATOM 804 O O . LEU A 1 104 ? 2.957 -7.494 -0.213 1.00 97.94 104 LEU A O 1
ATOM 808 N N . LEU A 1 105 ? 4.257 -8.672 -1.599 1.00 97.88 105 LEU A N 1
ATOM 809 C CA . LEU A 1 105 ? 4.019 -9.961 -0.942 1.00 97.88 105 LEU A CA 1
ATOM 810 C C . LEU A 1 105 ? 4.399 -9.917 0.544 1.00 97.88 105 LEU A C 1
ATOM 812 O O . LEU A 1 105 ? 3.615 -10.355 1.386 1.00 97.88 105 LEU A O 1
ATOM 816 N N . LEU A 1 106 ? 5.581 -9.384 0.866 1.00 97.62 106 LEU A N 1
ATOM 817 C CA . LEU A 1 106 ? 6.039 -9.246 2.245 1.00 97.62 106 LEU A CA 1
ATOM 818 C C . LEU A 1 106 ? 5.068 -8.390 3.065 1.00 97.62 106 LEU A C 1
ATOM 820 O O . LEU A 1 106 ? 4.689 -8.791 4.160 1.00 97.62 106 LEU A O 1
ATOM 824 N N . GLU A 1 107 ? 4.632 -7.250 2.535 1.00 95.69 107 GLU A N 1
ATOM 825 C CA . GLU A 1 107 ? 3.674 -6.368 3.204 1.00 95.69 107 GLU A CA 1
ATOM 826 C C . GLU A 1 107 ? 2.312 -7.036 3.415 1.00 95.69 107 GLU A C 1
ATOM 828 O O . GLU A 1 107 ? 1.749 -6.911 4.500 1.00 95.69 107 GLU A O 1
ATOM 833 N N . VAL A 1 108 ? 1.801 -7.793 2.435 1.00 95.38 108 VAL A N 1
ATOM 834 C CA . VAL A 1 108 ? 0.542 -8.546 2.579 1.00 95.38 108 VAL A CA 1
ATOM 835 C C . VAL A 1 108 ? 0.658 -9.608 3.673 1.00 95.38 108 VAL A C 1
ATOM 837 O O . VAL A 1 108 ? -0.253 -9.737 4.490 1.00 95.38 108 VAL A O 1
ATOM 840 N N . ILE A 1 109 ? 1.772 -10.345 3.724 1.00 95.00 109 ILE A N 1
ATOM 841 C CA . ILE A 1 109 ? 2.019 -11.351 4.769 1.00 95.00 109 ILE A CA 1
ATOM 842 C C . ILE A 1 109 ? 2.138 -10.681 6.139 1.00 95.00 109 ILE A C 1
ATOM 844 O O . ILE A 1 109 ? 1.499 -11.120 7.092 1.00 95.00 109 ILE A O 1
ATOM 848 N N . VAL A 1 110 ? 2.932 -9.613 6.249 1.00 93.44 110 VAL A N 1
ATOM 849 C CA . VAL A 1 110 ? 3.108 -8.869 7.504 1.00 93.44 110 VAL A CA 1
ATOM 850 C C . VAL A 1 110 ? 1.771 -8.317 7.982 1.00 93.44 110 VAL A C 1
ATOM 852 O O . VAL A 1 110 ? 1.446 -8.467 9.157 1.00 93.44 110 VAL A O 1
ATOM 855 N N . TRP A 1 111 ? 0.968 -7.738 7.087 1.00 92.25 111 TRP A N 1
ATOM 856 C CA . TRP A 1 111 ? -0.365 -7.252 7.422 1.00 92.25 111 TRP A CA 1
ATOM 857 C C . TRP A 1 111 ? -1.274 -8.383 7.907 1.00 92.25 111 TRP A C 1
ATOM 859 O O . TRP A 1 111 ? -1.858 -8.250 8.978 1.00 92.25 111 TRP A O 1
ATOM 869 N N . PHE A 1 112 ? -1.327 -9.514 7.192 1.00 90.81 112 PHE A N 1
ATOM 870 C CA . PHE A 1 112 ? -2.113 -10.687 7.592 1.00 90.81 112 PHE A CA 1
ATOM 871 C C . PHE A 1 112 ? -1.710 -11.204 8.984 1.00 90.81 112 PHE A C 1
ATOM 873 O O . PHE A 1 112 ? -2.561 -11.526 9.811 1.00 90.81 112 PHE A O 1
ATOM 880 N N . VAL A 1 113 ? -0.411 -11.247 9.290 1.00 89.94 113 VAL A N 1
ATOM 881 C CA . VAL A 1 113 ? 0.072 -11.668 10.613 1.00 89.94 113 VAL A CA 1
ATOM 882 C C . VAL A 1 113 ? -0.306 -10.652 11.693 1.00 89.94 113 VAL A C 1
ATOM 884 O O . VAL A 1 113 ? -0.797 -11.033 12.756 1.00 89.94 113 VAL A O 1
ATOM 887 N N . LEU A 1 114 ? -0.097 -9.358 11.437 1.00 87.00 114 LEU A N 1
ATOM 888 C CA . LEU A 1 114 ? -0.427 -8.299 12.391 1.00 87.00 114 LEU A CA 1
ATOM 889 C C . LEU A 1 114 ? -1.925 -8.261 12.693 1.00 87.00 114 LEU A C 1
ATOM 891 O O . LEU A 1 114 ? -2.300 -8.119 13.858 1.00 87.00 114 LEU A O 1
ATOM 895 N N . GLU A 1 115 ? -2.769 -8.408 11.673 1.00 86.56 115 GLU A N 1
ATOM 896 C CA . GLU A 1 115 ? -4.218 -8.340 11.837 1.00 86.56 115 GLU A CA 1
ATOM 897 C C . GLU A 1 115 ? -4.797 -9.569 12.545 1.00 86.56 115 GLU A C 1
ATOM 899 O O . GLU A 1 115 ? -5.744 -9.404 13.302 1.00 86.56 115 GLU A O 1
ATOM 904 N N . ASN A 1 116 ? -4.236 -10.770 12.356 1.00 84.50 116 ASN A N 1
ATOM 905 C CA . ASN A 1 116 ? -4.793 -11.992 12.950 1.00 84.50 116 ASN A CA 1
ATOM 906 C C . ASN A 1 116 ? -4.186 -12.333 14.316 1.00 84.50 116 ASN A C 1
ATOM 908 O O . ASN A 1 116 ? -4.863 -12.931 15.142 1.00 84.50 116 ASN A O 1
ATOM 912 N N . PHE A 1 117 ? -2.924 -11.971 14.577 1.00 82.50 117 PHE A N 1
ATOM 913 C CA . PHE A 1 117 ? -2.221 -12.442 15.779 1.00 82.50 117 PHE A CA 1
ATOM 914 C C . PHE A 1 117 ? -1.798 -11.337 16.748 1.00 82.50 117 PHE A C 1
ATOM 916 O O . PHE A 1 117 ? -1.647 -11.607 17.938 1.00 82.50 117 PHE A O 1
ATOM 923 N N . VAL A 1 118 ? -1.569 -10.105 16.278 1.00 76.50 118 VAL A N 1
ATOM 924 C CA . VAL A 1 118 ? -0.928 -9.061 17.105 1.00 76.50 118 VAL A CA 1
ATOM 925 C C . VAL A 1 118 ? -1.911 -7.975 17.532 1.00 76.50 118 VAL A C 1
ATOM 927 O O . VAL A 1 118 ? -1.938 -7.592 18.700 1.00 76.50 118 VAL A O 1
ATOM 930 N N . ILE A 1 119 ? -2.714 -7.462 16.600 1.00 76.00 119 ILE A N 1
ATOM 931 C CA . ILE A 1 119 ? -3.551 -6.268 16.798 1.00 76.00 119 ILE A CA 1
ATOM 932 C C . ILE A 1 119 ? -5.026 -6.540 16.465 1.00 76.00 119 ILE A C 1
ATOM 934 O O . ILE A 1 119 ? -5.796 -5.613 16.215 1.00 76.00 119 ILE A O 1
ATOM 938 N N . GLU A 1 120 ? -5.430 -7.812 16.483 1.00 70.06 120 GLU A N 1
ATOM 939 C CA . GLU A 1 120 ? -6.750 -8.307 16.070 1.00 70.06 120 GLU A CA 1
ATOM 940 C C . GLU A 1 120 ? -7.905 -7.443 16.592 1.00 70.06 120 GLU A C 1
ATOM 942 O O . GLU A 1 120 ? -8.746 -6.972 15.826 1.00 70.06 120 GLU A O 1
ATOM 947 N N . LYS A 1 121 ? -7.884 -7.111 17.887 1.00 67.88 121 LYS A N 1
ATOM 948 C CA . LYS A 1 121 ? -8.936 -6.322 18.546 1.00 67.88 121 LYS A CA 1
ATOM 949 C C . LYS A 1 121 ? -9.099 -4.904 17.990 1.00 67.88 121 LYS A C 1
ATOM 951 O O . LYS A 1 121 ? -10.175 -4.326 18.128 1.00 67.88 121 LYS A O 1
ATOM 956 N N . HIS A 1 122 ? -8.058 -4.321 17.398 1.00 66.56 122 HIS A N 1
ATOM 957 C CA . HIS A 1 122 ? -8.060 -2.926 16.949 1.00 66.56 122 HIS A CA 1
ATOM 958 C C . HIS A 1 122 ? -8.260 -2.778 15.447 1.00 66.56 122 HIS A C 1
ATOM 960 O O . HIS A 1 122 ? -8.736 -1.728 15.017 1.00 66.56 122 HIS A O 1
ATOM 966 N N . VAL A 1 123 ? -7.887 -3.789 14.659 1.00 74.00 123 VAL A N 1
ATOM 967 C CA . VAL A 1 123 ? -7.946 -3.738 13.188 1.00 74.00 123 VAL A CA 1
ATOM 968 C C . VAL A 1 123 ? -9.028 -4.639 12.593 1.00 74.00 123 VAL A C 1
ATOM 970 O O . VAL A 1 123 ? -9.192 -4.660 11.373 1.00 74.00 123 VAL A O 1
ATOM 973 N N . HIS A 1 124 ? -9.823 -5.314 13.433 1.00 75.00 124 HIS A N 1
ATOM 974 C CA . HIS A 1 124 ? -10.896 -6.228 13.020 1.00 75.00 124 HIS A CA 1
ATOM 975 C C . HIS A 1 124 ? -11.850 -5.635 11.971 1.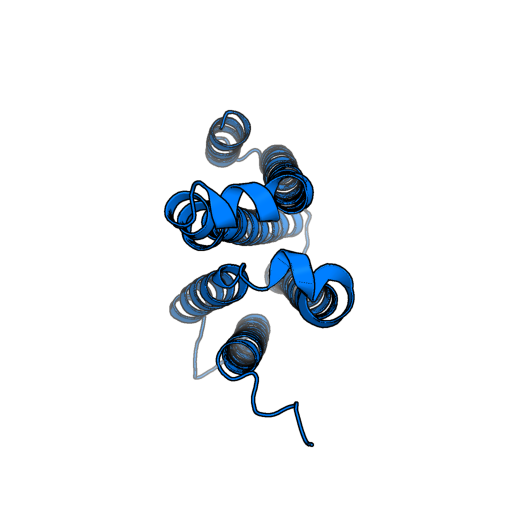00 75.00 124 HIS A C 1
ATOM 977 O O . HIS A 1 124 ? -12.327 -6.352 11.093 1.00 75.00 124 HIS A O 1
ATOM 983 N N . TYR A 1 125 ? -12.087 -4.322 11.993 1.00 82.12 125 TYR A N 1
ATOM 984 C CA . TYR A 1 125 ? -12.988 -3.658 11.046 1.00 82.12 125 TYR A CA 1
ATOM 985 C C . TYR A 1 125 ? -12.306 -3.132 9.775 1.00 82.12 125 TYR A C 1
ATOM 987 O O . TYR A 1 125 ? -13.003 -2.730 8.850 1.00 82.12 125 TYR A O 1
ATOM 995 N N . ILE A 1 126 ? -10.971 -3.141 9.689 1.00 88.38 126 ILE A N 1
ATOM 996 C CA . ILE A 1 126 ? -10.207 -2.622 8.542 1.00 88.38 126 ILE A CA 1
ATOM 997 C C . ILE A 1 126 ? -10.155 -3.655 7.411 1.00 88.38 126 ILE A C 1
ATOM 999 O O . ILE A 1 126 ? -9.164 -4.366 7.278 1.00 88.38 126 ILE A O 1
ATOM 1003 N N . MET A 1 127 ? -11.212 -3.767 6.608 1.00 87.69 127 MET A N 1
ATOM 1004 C CA . MET A 1 127 ? -11.352 -4.790 5.560 1.00 87.69 127 MET A CA 1
ATOM 1005 C C . MET A 1 127 ? -10.846 -4.353 4.183 1.00 87.69 127 MET A C 1
ATOM 1007 O O . MET A 1 127 ? -10.600 -5.201 3.330 1.00 87.69 127 MET A O 1
ATOM 1011 N N . THR A 1 128 ? -10.688 -3.051 3.944 1.00 94.25 128 THR A N 1
ATOM 1012 C CA . THR A 1 128 ? -10.425 -2.488 2.607 1.00 94.25 128 THR A CA 1
ATOM 1013 C C . THR A 1 128 ? -9.034 -2.758 2.036 1.00 94.25 128 THR A C 1
ATOM 1015 O O . THR A 1 128 ? -8.852 -2.598 0.831 1.00 94.25 128 THR A O 1
ATOM 1018 N N . VAL A 1 129 ? -8.076 -3.226 2.842 1.00 95.31 129 VAL A N 1
ATOM 1019 C CA . VAL A 1 129 ? -6.708 -3.538 2.385 1.00 95.31 129 VAL A CA 1
ATOM 1020 C C . VAL A 1 129 ? -6.726 -4.573 1.252 1.00 95.31 129 VAL A C 1
ATOM 1022 O O . VAL A 1 129 ? -6.193 -4.320 0.170 1.00 95.31 129 VAL A O 1
ATOM 1025 N N . TYR A 1 130 ? -7.400 -5.712 1.450 1.00 95.56 130 TYR A N 1
ATOM 1026 C CA . TYR A 1 130 ? -7.439 -6.781 0.446 1.00 95.56 130 TYR A CA 1
ATOM 1027 C C . TYR A 1 130 ? -8.196 -6.400 -0.835 1.00 95.56 130 TYR A C 1
ATOM 1029 O O . TYR A 1 130 ? -7.626 -6.594 -1.909 1.00 95.56 130 TYR A O 1
ATOM 1037 N N . PRO A 1 131 ? -9.407 -5.803 -0.789 1.00 96.69 131 PRO A N 1
ATOM 1038 C CA . PRO A 1 131 ? -10.080 -5.296 -1.984 1.00 96.69 131 PRO A CA 1
ATOM 1039 C C . PRO A 1 131 ? -9.221 -4.344 -2.823 1.00 96.69 131 PRO A C 1
ATOM 1041 O O . PRO A 1 131 ? -9.241 -4.431 -4.050 1.00 96.69 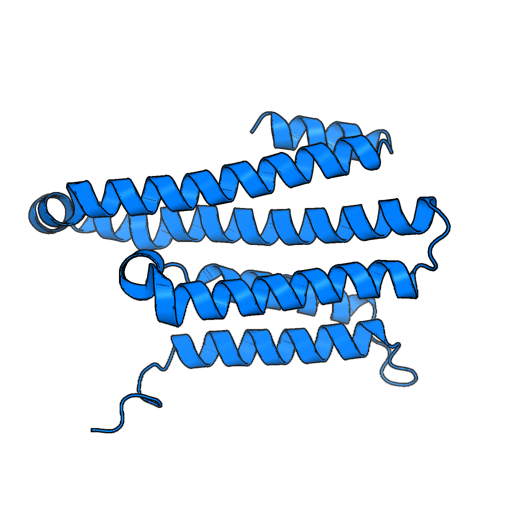131 PRO A O 1
ATOM 1044 N N . VAL A 1 132 ? -8.432 -3.468 -2.191 1.00 97.81 132 VAL A N 1
ATOM 1045 C CA . VAL A 1 132 ? -7.542 -2.544 -2.912 1.00 97.81 132 VAL A CA 1
ATOM 1046 C C . VAL A 1 132 ? -6.406 -3.290 -3.611 1.00 97.81 132 VAL A C 1
ATOM 1048 O O . VAL A 1 132 ? -6.131 -3.013 -4.779 1.00 97.81 132 VAL A O 1
ATOM 1051 N N . ILE A 1 133 ? -5.778 -4.260 -2.941 1.00 97.44 133 ILE A N 1
ATOM 1052 C CA . ILE A 1 133 ? -4.736 -5.106 -3.546 1.00 97.44 133 ILE A CA 1
ATOM 1053 C C . ILE A 1 133 ? -5.310 -5.909 -4.717 1.00 97.44 133 ILE A C 1
ATOM 1055 O O . ILE A 1 133 ? -4.722 -5.924 -5.799 1.00 97.44 133 ILE A O 1
ATOM 1059 N N . ILE A 1 134 ? -6.481 -6.526 -4.527 1.00 97.94 134 ILE A N 1
ATOM 1060 C CA . ILE A 1 134 ? -7.199 -7.286 -5.557 1.00 97.94 134 ILE A CA 1
ATOM 1061 C C . ILE A 1 134 ? -7.466 -6.397 -6.770 1.00 97.94 134 ILE A C 1
ATOM 1063 O O . ILE A 1 134 ? -7.152 -6.782 -7.896 1.00 97.94 134 ILE A O 1
ATOM 1067 N N . PHE A 1 135 ? -7.997 -5.194 -6.552 1.00 97.88 135 PHE A N 1
ATOM 1068 C CA . PHE A 1 135 ? -8.287 -4.244 -7.620 1.00 97.88 135 PHE A CA 1
ATOM 1069 C C . PHE A 1 135 ? -7.019 -3.830 -8.379 1.00 97.88 135 PHE A C 1
ATOM 1071 O O . PHE A 1 135 ? -6.996 -3.869 -9.610 1.00 97.88 135 PHE A O 1
ATOM 1078 N N . ALA A 1 136 ? -5.941 -3.496 -7.668 1.00 96.38 136 ALA A N 1
ATOM 1079 C CA . ALA A 1 136 ? -4.685 -3.080 -8.283 1.00 96.38 136 ALA A CA 1
ATOM 1080 C C . ALA A 1 136 ? -4.016 -4.202 -9.094 1.00 96.38 136 ALA A C 1
ATOM 1082 O O . ALA A 1 136 ? -3.600 -3.974 -10.233 1.00 96.38 136 ALA A O 1
ATOM 1083 N N . LEU A 1 137 ? -3.945 -5.420 -8.548 1.00 96.62 137 LEU A N 1
ATOM 1084 C CA . LEU A 1 137 ? -3.368 -6.575 -9.242 1.00 96.62 137 LEU A CA 1
ATOM 1085 C C . LEU A 1 137 ? -4.227 -7.006 -10.432 1.00 96.62 137 LEU A C 1
ATOM 1087 O O . LEU A 1 137 ? -3.679 -7.291 -11.495 1.00 96.62 137 LEU A O 1
ATOM 1091 N N . SER A 1 138 ? -5.555 -6.978 -10.298 1.00 96.50 138 SER A N 1
ATOM 1092 C CA . SER A 1 138 ? -6.474 -7.240 -11.414 1.00 96.50 138 SER A CA 1
ATOM 1093 C C . SER A 1 138 ? -6.278 -6.224 -12.539 1.00 96.50 138 SER A C 1
ATOM 1095 O O . SER A 1 138 ? -6.159 -6.600 -13.704 1.00 96.50 138 SER A O 1
ATOM 1097 N N . GLY A 1 139 ? -6.167 -4.936 -12.198 1.00 93.56 139 GLY A N 1
ATOM 1098 C CA . GLY A 1 139 ? -5.869 -3.875 -13.157 1.00 93.56 139 GLY A CA 1
ATOM 1099 C C . GLY A 1 139 ? -4.520 -4.072 -13.854 1.00 93.56 139 GLY A C 1
ATOM 1100 O O . GLY A 1 139 ? -4.441 -3.935 -15.074 1.00 93.56 139 GLY A O 1
ATOM 1101 N N . SER A 1 140 ? -3.480 -4.453 -13.109 1.00 91.75 140 SER A N 1
ATOM 1102 C CA . SER A 1 140 ? -2.155 -4.765 -13.663 1.00 91.75 140 SER A CA 1
ATOM 1103 C C . SER A 1 140 ? -2.207 -5.946 -14.642 1.00 91.75 140 SER A C 1
ATOM 1105 O O . SER A 1 140 ? -1.783 -5.827 -15.791 1.00 91.75 140 SER A O 1
ATOM 1107 N N . LEU A 1 141 ? -2.812 -7.064 -14.232 1.00 93.50 141 LEU A N 1
ATOM 1108 C CA . LEU A 1 141 ? -2.936 -8.269 -15.056 1.00 93.50 141 LEU A CA 1
ATOM 1109 C C . LEU A 1 141 ? -3.769 -8.029 -16.313 1.00 93.50 141 LEU A C 1
ATOM 1111 O O . LEU A 1 141 ? -3.372 -8.465 -17.386 1.00 93.50 141 LEU A O 1
ATOM 1115 N N . SER A 1 142 ? -4.862 -7.268 -16.216 1.00 91.62 142 SER A N 1
ATOM 1116 C CA . SER A 1 142 ? -5.709 -6.954 -17.375 1.00 91.62 142 SER A CA 1
ATOM 1117 C C . SER A 1 142 ? -4.961 -6.244 -18.511 1.00 91.62 142 SER A C 1
ATOM 1119 O O . SER A 1 142 ? -5.386 -6.318 -19.660 1.00 91.62 142 SER A O 1
ATOM 1121 N N . LYS A 1 143 ? -3.846 -5.566 -18.205 1.00 84.62 143 LYS A N 1
ATOM 1122 C CA . LYS A 1 143 ? -3.024 -4.836 -19.181 1.00 84.62 143 LYS A CA 1
ATOM 1123 C C . LYS A 1 143 ? -1.770 -5.581 -19.627 1.00 84.62 143 LYS A C 1
ATOM 1125 O O . LYS A 1 143 ? -1.218 -5.238 -20.669 1.00 84.62 143 LYS A O 1
ATOM 1130 N N . HIS A 1 144 ? -1.285 -6.529 -18.830 1.00 79.25 144 HIS A N 1
ATOM 1131 C CA . HIS A 1 144 ? 0.055 -7.103 -18.992 1.00 79.25 144 HIS A CA 1
ATOM 1132 C C . HIS A 1 144 ? 0.081 -8.634 -19.062 1.00 79.25 144 HIS A C 1
ATOM 1134 O O . HIS A 1 144 ? 1.160 -9.210 -19.178 1.00 79.25 144 HIS A O 1
ATOM 1140 N N . TYR A 1 145 ? -1.071 -9.300 -18.969 1.00 82.62 145 TYR A N 1
ATOM 1141 C CA . TYR A 1 145 ? -1.157 -10.752 -19.061 1.00 82.62 145 TYR A CA 1
ATOM 1142 C C . TYR A 1 145 ? -1.356 -11.202 -20.511 1.00 82.62 145 TYR A C 1
ATOM 1144 O O . TYR A 1 145 ? -2.355 -10.858 -21.141 1.00 82.62 145 TYR A O 1
ATOM 1152 N N . ASP A 1 146 ? -0.422 -12.011 -21.006 1.00 84.50 146 ASP A N 1
ATOM 1153 C CA . ASP A 1 146 ? -0.572 -12.790 -22.234 1.00 84.50 146 ASP A CA 1
ATOM 1154 C C . ASP A 1 146 ? -0.742 -14.268 -21.854 1.00 84.50 146 ASP A C 1
ATOM 1156 O O . ASP A 1 146 ? 0.054 -14.816 -21.092 1.00 84.50 146 ASP A O 1
ATOM 1160 N N . ALA A 1 147 ? -1.799 -14.909 -22.355 1.00 81.62 147 ALA A N 1
ATOM 1161 C CA . ALA A 1 147 ? -2.072 -16.317 -22.085 1.00 81.62 147 ALA A CA 1
ATOM 1162 C C . ALA A 1 147 ? -1.130 -17.263 -22.852 1.00 81.62 147 ALA A C 1
ATOM 1164 O O . ALA A 1 147 ? -0.941 -18.401 -22.423 1.00 81.62 147 ALA A O 1
ATOM 1165 N N . ALA A 1 148 ? -0.562 -16.818 -23.977 1.00 83.12 148 ALA A N 1
ATOM 1166 C CA . ALA A 1 148 ? 0.334 -17.624 -24.803 1.00 83.12 148 ALA A CA 1
ATOM 1167 C C . ALA A 1 148 ? 1.774 -17.637 -24.268 1.00 83.12 148 ALA A C 1
ATOM 1169 O O . ALA A 1 148 ? 2.457 -18.652 -24.389 1.00 83.12 148 ALA A O 1
ATOM 1170 N N . ASP A 1 149 ? 2.212 -16.539 -23.650 1.00 82.56 149 ASP A N 1
ATOM 1171 C CA . ASP A 1 149 ? 3.514 -16.416 -22.989 1.00 82.56 149 ASP A CA 1
ATOM 1172 C C . ASP A 1 149 ? 3.377 -15.596 -21.693 1.00 82.56 149 ASP A C 1
ATOM 1174 O O . ASP A 1 149 ? 3.670 -14.394 -21.656 1.00 82.56 149 ASP A O 1
ATOM 1178 N N . PRO A 1 150 ? 2.865 -16.209 -20.609 1.00 80.06 150 PRO A N 1
ATOM 1179 C CA . PRO A 1 150 ? 2.668 -15.502 -19.357 1.00 80.06 150 PRO A CA 1
ATOM 1180 C C . PRO A 1 150 ? 4.029 -15.185 -18.731 1.00 80.06 150 PRO A C 1
ATOM 1182 O O . PRO A 1 150 ? 4.652 -16.012 -18.064 1.00 80.06 150 PRO A O 1
ATOM 1185 N N . GLY A 1 151 ? 4.490 -13.948 -18.922 1.00 87.00 151 GLY A N 1
ATOM 1186 C CA . GLY A 1 151 ? 5.751 -13.474 -18.361 1.00 87.00 151 GLY A CA 1
ATOM 1187 C C . GLY A 1 151 ? 5.825 -13.644 -16.835 1.00 87.00 151 GLY A C 1
ATOM 1188 O O . GLY A 1 151 ? 4.826 -13.540 -16.121 1.00 87.00 151 GLY A O 1
ATOM 1189 N N . ARG A 1 152 ? 7.040 -13.846 -16.303 1.00 93.12 152 ARG A N 1
ATOM 1190 C CA . ARG A 1 152 ? 7.315 -14.121 -14.873 1.00 93.12 152 ARG A CA 1
ATOM 1191 C C . ARG A 1 152 ? 6.521 -13.249 -13.891 1.00 93.12 152 ARG A C 1
ATOM 1193 O O . ARG A 1 152 ? 5.930 -13.758 -12.943 1.00 93.12 152 ARG A O 1
ATOM 1200 N N . ASN A 1 153 ? 6.512 -11.935 -14.106 1.00 94.62 153 ASN A N 1
ATOM 1201 C CA . ASN A 1 153 ? 5.857 -10.996 -13.191 1.00 94.62 153 ASN A CA 1
ATOM 1202 C C . ASN A 1 153 ? 4.328 -11.030 -13.305 1.00 94.62 153 ASN A C 1
ATOM 1204 O O . ASN A 1 153 ? 3.650 -10.713 -12.330 1.00 94.62 153 ASN A O 1
ATOM 1208 N N . ALA A 1 154 ? 3.788 -11.446 -14.454 1.00 93.56 154 ALA A N 1
ATOM 1209 C CA . ALA A 1 154 ? 2.359 -11.672 -14.630 1.00 93.56 154 ALA A CA 1
ATOM 1210 C C . ALA A 1 154 ? 1.921 -12.915 -13.841 1.00 93.56 154 ALA A C 1
ATOM 1212 O O . ALA A 1 154 ? 0.969 -12.843 -13.070 1.00 93.56 154 ALA A O 1
ATOM 1213 N N . VAL A 1 155 ? 2.680 -14.016 -13.920 1.00 93.62 155 VAL A N 1
ATOM 1214 C CA . VAL A 1 155 ? 2.439 -15.209 -13.085 1.00 93.62 155 VAL A CA 1
ATOM 1215 C C . VAL A 1 155 ? 2.523 -14.864 -11.596 1.00 93.62 155 VAL A C 1
ATOM 1217 O O . VAL A 1 155 ? 1.620 -15.208 -10.837 1.00 93.62 155 VAL A O 1
ATOM 1220 N N . PHE A 1 156 ? 3.555 -14.128 -11.172 1.00 95.44 156 PHE A N 1
ATOM 1221 C CA . PHE A 1 156 ? 3.689 -13.699 -9.776 1.00 95.44 156 PHE A CA 1
ATOM 1222 C C . PHE A 1 156 ? 2.492 -12.827 -9.350 1.00 95.44 156 PHE A C 1
ATOM 1224 O O . PHE A 1 156 ? 1.846 -13.110 -8.343 1.00 95.44 156 PHE A O 1
ATOM 1231 N N . SER A 1 157 ? 2.116 -11.828 -10.150 1.00 96.19 157 SER A N 1
ATOM 1232 C CA . SER A 1 157 ? 0.951 -10.977 -9.864 1.00 96.19 157 SER A CA 1
ATOM 1233 C C . SER A 1 157 ? -0.346 -11.787 -9.736 1.00 96.19 157 SER A C 1
ATOM 1235 O O . SER A 1 157 ? -1.149 -11.504 -8.850 1.00 96.19 157 SER A O 1
ATOM 1237 N N . ALA A 1 158 ? -0.539 -12.820 -10.563 1.00 95.62 158 ALA A N 1
ATOM 1238 C CA . ALA A 1 158 ? -1.697 -13.712 -10.491 1.00 95.62 158 ALA A CA 1
ATOM 1239 C C . ALA A 1 158 ? -1.708 -14.556 -9.208 1.00 95.62 158 ALA A C 1
ATOM 1241 O O . ALA A 1 158 ? -2.740 -14.655 -8.548 1.00 95.62 158 ALA A O 1
ATOM 1242 N N . VAL A 1 159 ? -0.563 -15.112 -8.805 1.00 96.06 159 VAL A N 1
ATOM 1243 C CA . VAL A 1 159 ? -0.442 -15.859 -7.540 1.00 96.06 159 VAL A CA 1
ATOM 1244 C C . VAL A 1 159 ? -0.727 -14.952 -6.342 1.00 96.06 159 VAL A C 1
ATOM 1246 O O . VAL A 1 159 ? -1.476 -15.332 -5.442 1.00 96.06 159 VAL A O 1
ATOM 1249 N N . LEU A 1 160 ? -0.180 -13.736 -6.343 1.00 97.19 160 LEU A N 1
ATOM 1250 C CA . LEU A 1 160 ? -0.407 -12.763 -5.278 1.00 97.19 160 LEU A CA 1
ATOM 1251 C C . LEU A 1 160 ? -1.872 -12.302 -5.223 1.00 97.19 160 LEU A C 1
ATOM 1253 O O . LEU A 1 160 ? -2.417 -12.122 -4.136 1.00 97.19 160 LEU A O 1
ATOM 1257 N N . LEU A 1 161 ? -2.533 -12.176 -6.378 1.00 97.56 161 LEU A N 1
ATOM 1258 C CA . LEU A 1 161 ? -3.964 -11.885 -6.470 1.00 97.56 161 LEU A CA 1
ATOM 1259 C C . LEU A 1 161 ? -4.798 -13.007 -5.843 1.00 97.56 161 LEU A C 1
ATOM 1261 O O . LEU A 1 161 ? -5.669 -12.731 -5.021 1.00 97.56 161 LEU A O 1
ATOM 1265 N N . VAL A 1 162 ? -4.514 -14.268 -6.187 1.00 97.19 162 VAL A N 1
ATOM 1266 C CA . VAL A 1 162 ? -5.199 -15.428 -5.595 1.00 97.19 162 VAL A CA 1
ATOM 1267 C C . VAL A 1 162 ? -4.999 -15.454 -4.080 1.00 97.19 162 VAL A C 1
ATOM 1269 O O . VAL A 1 162 ? -5.966 -15.639 -3.345 1.00 97.19 162 VAL A O 1
ATOM 1272 N N . MET A 1 163 ? -3.780 -15.199 -3.601 1.00 96.44 163 MET A N 1
ATOM 1273 C CA . MET A 1 163 ? -3.488 -15.111 -2.168 1.00 96.44 163 MET A CA 1
ATOM 1274 C C . MET A 1 163 ? -4.303 -14.006 -1.482 1.00 96.44 163 MET A C 1
ATOM 1276 O O . MET A 1 163 ? -4.919 -14.258 -0.448 1.00 96.44 163 MET A O 1
ATOM 1280 N N . ALA A 1 164 ? -4.367 -12.808 -2.071 1.00 96.62 164 ALA A N 1
ATOM 1281 C CA . ALA A 1 164 ? -5.166 -11.706 -1.539 1.00 96.62 164 ALA A CA 1
ATOM 1282 C C . ALA A 1 164 ? -6.667 -12.048 -1.489 1.00 96.62 164 ALA A C 1
ATOM 1284 O O . ALA A 1 164 ? -7.334 -11.722 -0.508 1.00 96.62 164 ALA A O 1
ATOM 1285 N N . CYS A 1 165 ? -7.193 -12.751 -2.499 1.00 96.19 165 CYS A N 1
ATOM 1286 C CA . CYS A 1 165 ? -8.566 -13.259 -2.489 1.00 96.19 165 CYS A CA 1
ATOM 1287 C C . CYS A 1 165 ? -8.799 -14.271 -1.360 1.00 96.19 165 CYS A C 1
ATOM 1289 O O . CYS A 1 165 ? -9.806 -14.174 -0.664 1.00 96.19 165 CYS A O 1
ATOM 1291 N N . VAL A 1 166 ? -7.877 -15.216 -1.150 1.00 94.75 166 VAL A N 1
ATOM 1292 C CA . VAL A 1 166 ? -7.978 -16.203 -0.062 1.00 94.75 166 VAL A CA 1
ATOM 1293 C C . VAL A 1 166 ? -7.991 -15.505 1.299 1.00 94.75 166 VAL A C 1
ATOM 1295 O O . VAL A 1 166 ? -8.898 -15.765 2.083 1.00 94.75 166 VAL A O 1
ATOM 1298 N N . PHE A 1 167 ? -7.066 -14.574 1.556 1.00 92.94 167 PHE A N 1
ATOM 1299 C CA . PHE A 1 167 ? -7.024 -13.817 2.817 1.00 92.94 167 PHE A CA 1
ATOM 1300 C C . PHE A 1 167 ? -8.276 -12.963 3.041 1.00 92.94 167 PHE A C 1
ATOM 1302 O O . PHE A 1 167 ? -8.782 -12.858 4.159 1.00 92.94 167 PHE A O 1
ATOM 1309 N N . PHE A 1 168 ? -8.835 -12.390 1.975 1.00 92.75 168 PHE A N 1
ATOM 1310 C CA . PHE A 1 168 ? -10.099 -11.674 2.079 1.00 92.75 168 PHE A CA 1
ATOM 1311 C C . PHE A 1 168 ? -11.263 -12.608 2.442 1.00 92.75 168 PHE A C 1
ATOM 1313 O O . PHE A 1 168 ? -12.060 -12.292 3.325 1.00 92.75 168 PHE A O 1
ATOM 1320 N N . LEU A 1 169 ? -11.344 -13.782 1.809 1.00 91.38 169 LEU A N 1
ATOM 1321 C CA . LEU A 1 169 ? -12.392 -14.770 2.075 1.00 91.38 169 LEU A CA 1
ATOM 1322 C C . LEU A 1 169 ? -12.306 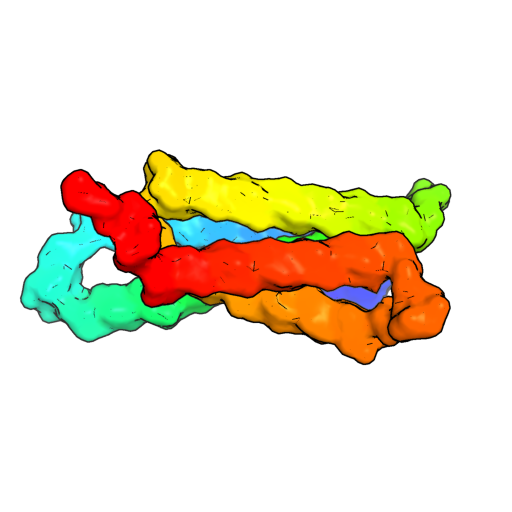-15.352 3.488 1.00 91.38 169 LEU A C 1
ATOM 1324 O O . LEU A 1 169 ? -13.343 -15.478 4.137 1.00 91.38 169 LEU A O 1
ATOM 1328 N N . THR A 1 170 ? -11.103 -15.648 3.993 1.00 87.62 170 THR A N 1
ATOM 1329 C CA . THR A 1 170 ? -10.922 -16.128 5.377 1.00 87.62 170 THR A CA 1
ATOM 1330 C C . THR A 1 170 ? -11.462 -15.133 6.394 1.00 87.62 170 THR A C 1
ATOM 1332 O O . THR A 1 170 ? -11.956 -15.524 7.445 1.00 87.62 170 THR A O 1
ATOM 1335 N N . ARG A 1 171 ? -11.424 -13.841 6.063 1.00 82.94 171 ARG A N 1
ATOM 1336 C CA . ARG A 1 171 ? -11.936 -12.789 6.933 1.00 82.94 171 ARG A CA 1
ATOM 1337 C C . ARG A 1 171 ? -13.449 -12.602 6.841 1.00 82.94 171 ARG A C 1
ATOM 1339 O O . ARG A 1 171 ? -14.083 -12.263 7.835 1.00 82.94 171 ARG A O 1
ATOM 1346 N N . LEU A 1 172 ? -14.033 -12.792 5.659 1.00 83.69 172 LEU A N 1
ATOM 1347 C CA . LEU A 1 172 ? -15.487 -12.730 5.482 1.00 83.69 172 LEU A CA 1
ATOM 1348 C C . LEU A 1 172 ? -16.196 -13.920 6.137 1.00 83.69 172 LEU A C 1
ATOM 1350 O O . LEU A 1 172 ? -17.322 -13.774 6.609 1.00 83.69 172 LEU A O 1
ATOM 1354 N N . PHE A 1 173 ? -15.536 -15.079 6.183 1.00 78.94 173 PHE A N 1
ATOM 1355 C CA . PHE A 1 173 ? -16.072 -16.315 6.749 1.00 78.94 173 PHE A CA 1
ATOM 1356 C C . PHE A 1 173 ? -15.199 -16.828 7.908 1.00 78.94 173 PHE A C 1
ATOM 1358 O O . PHE A 1 173 ? -14.538 -17.858 7.763 1.00 78.94 173 PHE A O 1
ATOM 1365 N N . PRO A 1 174 ? -15.211 -16.158 9.078 1.00 61.25 174 PRO A N 1
ATOM 1366 C CA . PRO A 1 174 ? -14.391 -16.562 10.224 1.00 61.25 174 PRO A CA 1
ATOM 1367 C C . PRO A 1 174 ? -14.723 -17.969 10.769 1.00 61.25 174 PRO A C 1
ATOM 1369 O O . PRO A 1 174 ? -13.883 -18.597 11.406 1.00 61.25 174 PRO A O 1
ATOM 1372 N N . GLY A 1 175 ? -15.902 -18.522 10.454 1.00 51.72 175 GLY A N 1
ATOM 1373 C CA . GLY A 1 175 ? -16.404 -19.801 10.983 1.00 51.72 175 GLY A CA 1
ATOM 1374 C C . GLY A 1 175 ? -15.711 -21.091 10.506 1.00 51.72 175 GLY A C 1
ATOM 1375 O O . GLY A 1 175 ? -16.269 -22.165 10.700 1.00 51.72 175 GLY A O 1
ATOM 1376 N N . GLY A 1 176 ? -14.544 -21.020 9.857 1.00 45.19 176 GLY A N 1
ATOM 1377 C CA . GLY A 1 176 ? -13.780 -22.199 9.412 1.00 45.19 176 GLY A CA 1
ATOM 1378 C C . GLY A 1 176 ? -12.612 -22.609 10.320 1.00 45.19 176 GLY A C 1
ATOM 1379 O O . GLY A 1 176 ? -12.123 -23.729 10.198 1.00 45.19 176 GLY A O 1
ATOM 1380 N N . LEU A 1 177 ? -12.154 -21.718 11.208 1.00 48.94 177 LEU A N 1
ATOM 1381 C CA . LEU A 1 177 ? -11.005 -21.943 12.106 1.00 48.94 177 LEU A CA 1
ATOM 1382 C C . LEU A 1 177 ? -11.381 -21.968 13.594 1.00 48.94 177 LEU A C 1
ATOM 1384 O O . LEU A 1 177 ? -10.541 -22.280 14.433 1.00 48.94 177 LEU A O 1
ATOM 1388 N N . GLU A 1 178 ? -12.648 -21.719 13.916 1.00 43.78 178 GLU A N 1
ATOM 1389 C CA . GLU A 1 178 ? -13.232 -22.015 15.222 1.00 43.78 178 GLU A CA 1
ATOM 1390 C C . GLU A 1 178 ? -13.840 -23.428 15.175 1.00 43.78 178 GLU A C 1
ATOM 1392 O O . GLU A 1 178 ? -15.046 -23.606 15.014 1.00 43.78 178 GLU A O 1
ATOM 1397 N N . THR A 1 179 ? -13.002 -24.468 15.251 1.00 34.94 179 THR A N 1
ATOM 1398 C CA . THR A 1 179 ? -13.492 -25.787 15.688 1.00 34.94 179 THR A CA 1
ATOM 1399 C C . THR A 1 179 ? -13.697 -25.767 17.209 1.00 34.94 179 THR A C 1
ATOM 1401 O O . THR A 1 179 ? -12.882 -25.142 17.890 1.00 34.94 179 THR A O 1
ATOM 1404 N N . PRO A 1 180 ? -14.762 -26.417 17.721 1.00 39.09 180 PRO A N 1
ATOM 1405 C CA . PRO A 1 180 ? -15.199 -26.354 19.122 1.00 39.09 180 PRO A CA 1
ATOM 1406 C C . PRO A 1 180 ? -14.171 -26.852 20.143 1.00 39.09 180 PRO A C 1
ATOM 1408 O O . PRO A 1 180 ? -13.344 -27.723 19.786 1.00 39.09 180 PRO A O 1
#

Foldseek 3Di:
DVLVVVLVVCVVVVVLVVNLVSLVVLLVVLVVQLVVLLVVCVVCVVVCVVPPVVVSVCSLAPVNLVSLLSSLLSLLVSLVSQLVVVVVVVDPSLVSLVVSLVVVLVVVVVVLCCCPPNCVVRCLSNLNNLVSLLVVLVVVLVVQADPVDGDPSSVSSVVVNVVSVVSSVCSVCVPPPPDD

Sequence (180 aa):
MLLNITWLLLWNQKLMIPALICLALIVFTSYLLIFFSCVGLQAHGAWLKQNHPTDLCCIYVLVQNGIATYATWTTIATLLNLTVVLDINSMSPTNAATVSLCLLLLEVIVWFVLENFVIEKHVHYIMTVYPVIIFALSGSLSKHYDAADPGRNAVFSAVLLVMACVFFLTRLFPGGLETP

Organism: NCBI:txid337641

Radius of gyration: 18.43 Å; chains: 1; bounding box: 44×45×51 Å

pLDDT: mean 90.71, std 10.88, range [34.94, 98.31]

Secondary structure (DSSP, 8-state):
-HHHHHHHHHHHTT-HHHHHHHHHHHHHHHHHHHHHHHHHHHHHHHHHHHH-HHHHHHIIIIIIHHHHHHHHHHHHHHHHHHHHHHHHTT--HHHHHHHHHHHHHHHHHHHHHIIIIISHHHHTT--THHHHHHHHHHHHHHHH--SSS--HHHHHHHHHHHHHHHHHHHHH-GGGS---